Protein AF-A0AAU0L1L2-F1 (afdb_monomer)

Mean predicted aligned error: 10.07 Å

Solvent-accessible surface area (backbone atoms only — not comparable to full-atom values): 8992 Å² total; per-residue (Å²): 134,83,84,76,79,58,44,72,45,27,41,35,40,37,40,46,50,91,45,44,71,60,44,43,73,57,48,46,57,53,50,49,56,48,57,32,41,87,92,38,86,85,58,69,64,44,81,49,54,72,48,82,43,64,29,75,94,53,58,60,91,71,72,89,74,83,68,23,66,31,27,43,36,38,34,52,30,26,56,71,43,66,74,36,67,62,36,44,54,54,56,36,68,46,69,68,46,89,48,32,42,72,42,43,30,18,64,35,85,59,22,59,58,53,38,78,39,94,43,49,45,37,85,56,77,63,44,58,60,58,77,46,57,87,90,52,51,62,62,52,54,50,52,50,52,47,45,72,61,52,72,64,72,81,77,127

pLDDT: mean 75.81, std 15.51, range [32.09, 92.62]

Nearest PDB structures (foldseek):
  4on1-assembly1_A  TM=3.631E-01  e=1.355E+00  Bacteroides fragilis
  2h16-assembly1_D  TM=4.132E-01  e=1.878E+00  Homo sapiens

Foldseek 3Di:
DDPPPQAQEAEEEFDEPVCVVLCCLQCVVVVCVCQADPVCRPPDGNPHHYYYWYDHQAGRPDADDCRHQAYEYEYEFEVRCVVRPRSLVNQQPHDCDPNYHYAAEYSDPVRCVSCVDNGPNDPDDYRDLNVDDSVCSHVVVVVVVVCVVCVPVPPD

Structure (mmCIF, N/CA/C/O backbone):
data_AF-A0AAU0L1L2-F1
#
_entry.id   AF-A0AAU0L1L2-F1
#
loop_
_atom_site.group_PDB
_atom_site.id
_atom_site.type_symbol
_atom_site.label_atom_id
_atom_site.label_alt_id
_atom_site.label_comp_id
_atom_site.label_asym_id
_atom_site.label_entity_id
_atom_site.label_seq_id
_atom_site.pdbx_PDB_ins_code
_atom_site.Cartn_x
_atom_site.Cartn_y
_atom_site.Cartn_z
_atom_site.occupancy
_atom_site.B_iso_or_equiv
_atom_site.auth_seq_id
_atom_site.auth_comp_id
_atom_site.auth_asym_id
_atom_site.auth_atom_id
_atom_site.pdbx_PDB_model_num
ATOM 1 N N . MET A 1 1 ? 32.150 2.935 -17.827 1.00 32.94 1 MET A N 1
ATOM 2 C CA . MET A 1 1 ? 30.933 3.594 -17.310 1.00 32.94 1 MET A CA 1
ATOM 3 C C . MET A 1 1 ? 29.751 2.726 -17.702 1.00 32.94 1 MET A C 1
ATOM 5 O O . MET A 1 1 ? 29.456 2.627 -18.884 1.00 32.94 1 MET A O 1
ATOM 9 N N . SER A 1 2 ? 29.171 1.983 -16.761 1.00 36.84 2 SER A N 1
ATOM 10 C CA . SER A 1 2 ? 28.008 1.135 -17.036 1.00 36.84 2 SER A CA 1
ATOM 11 C C . SER A 1 2 ? 26.782 2.028 -17.218 1.00 36.84 2 SER A C 1
ATOM 13 O O . SER A 1 2 ? 26.375 2.699 -16.271 1.00 36.84 2 SER A O 1
ATOM 15 N N . ASN A 1 3 ? 26.213 2.053 -18.422 1.00 42.91 3 ASN A N 1
ATOM 16 C CA . ASN A 1 3 ? 24.913 2.668 -18.679 1.00 42.91 3 ASN A CA 1
ATOM 17 C C . ASN A 1 3 ? 23.848 1.883 -17.902 1.00 42.91 3 ASN A C 1
ATOM 19 O O . ASN A 1 3 ? 23.299 0.909 -18.414 1.00 42.91 3 ASN A O 1
ATOM 23 N N . TYR A 1 4 ? 23.589 2.266 -16.650 1.00 53.03 4 TYR A N 1
ATOM 24 C CA . TYR A 1 4 ? 22.438 1.766 -15.909 1.00 53.03 4 TYR A CA 1
ATOM 25 C C . TYR A 1 4 ? 21.186 2.308 -16.597 1.00 53.03 4 TYR A C 1
ATOM 27 O O . TYR A 1 4 ? 20.857 3.490 -16.503 1.00 53.03 4 TYR A O 1
ATOM 35 N N . ILE A 1 5 ? 20.521 1.446 -17.363 1.00 59.31 5 ILE A N 1
ATOM 36 C CA . ILE A 1 5 ? 19.210 1.744 -17.929 1.00 59.31 5 ILE A CA 1
ATOM 37 C C . ILE A 1 5 ? 18.238 1.715 -16.752 1.00 59.31 5 ILE A C 1
ATOM 39 O O . ILE A 1 5 ? 17.799 0.645 -16.334 1.00 59.31 5 ILE A O 1
ATOM 43 N N . ASN A 1 6 ? 17.935 2.886 -16.188 1.00 64.25 6 ASN A N 1
ATOM 44 C CA . ASN A 1 6 ? 16.894 2.981 -15.172 1.00 64.25 6 ASN A CA 1
ATOM 45 C C . ASN A 1 6 ? 15.567 2.538 -15.803 1.00 64.25 6 ASN A C 1
ATOM 47 O O . ASN A 1 6 ? 15.197 3.063 -16.865 1.00 64.25 6 ASN A O 1
ATOM 51 N N . PRO A 1 7 ? 14.850 1.587 -15.183 1.00 74.62 7 PRO A N 1
ATOM 52 C CA . PRO A 1 7 ? 13.576 1.124 -15.698 1.00 74.62 7 PRO A CA 1
ATOM 53 C C . PRO A 1 7 ? 12.599 2.306 -15.809 1.00 74.62 7 PRO A C 1
ATOM 55 O O . PRO A 1 7 ? 12.666 3.255 -15.019 1.00 74.62 7 PRO A O 1
ATOM 58 N N . PRO A 1 8 ? 11.694 2.296 -16.802 1.00 78.62 8 PRO A N 1
ATOM 59 C CA . PRO A 1 8 ? 10.758 3.399 -16.996 1.00 78.62 8 PRO A CA 1
ATOM 60 C C . PRO A 1 8 ? 9.780 3.536 -15.822 1.00 78.62 8 PRO A C 1
ATOM 62 O O . PRO A 1 8 ? 9.361 4.649 -15.512 1.00 78.62 8 PRO A O 1
ATOM 65 N N . LEU A 1 9 ? 9.458 2.426 -15.153 1.00 81.94 9 LEU A N 1
ATOM 66 C CA . LEU A 1 9 ? 8.489 2.363 -14.070 1.00 81.94 9 LEU A CA 1
ATOM 67 C C . LEU A 1 9 ? 8.935 1.362 -12.999 1.00 81.94 9 LEU A C 1
ATOM 69 O O . LEU A 1 9 ? 9.433 0.293 -13.344 1.00 81.94 9 LEU A O 1
ATOM 73 N N . ALA A 1 10 ? 8.706 1.687 -11.730 1.00 86.06 10 ALA A N 1
ATOM 74 C CA . ALA A 1 10 ? 8.749 0.753 -10.607 1.00 86.06 10 ALA A CA 1
ATOM 75 C C . ALA A 1 10 ? 7.494 0.915 -9.741 1.00 86.06 10 ALA A C 1
ATOM 77 O O . ALA A 1 10 ? 6.958 2.020 -9.613 1.00 86.06 10 ALA A O 1
ATOM 78 N N . ALA A 1 11 ? 7.036 -0.184 -9.147 1.00 86.88 11 ALA A N 1
ATOM 79 C CA . ALA A 1 11 ? 5.888 -0.210 -8.250 1.00 86.88 11 ALA A CA 1
ATOM 80 C C . ALA A 1 11 ? 6.335 -0.576 -6.830 1.00 86.88 11 ALA A C 1
ATOM 82 O O . ALA A 1 11 ? 7.048 -1.555 -6.622 1.00 86.88 11 ALA A O 1
ATOM 83 N N . HIS A 1 12 ? 5.894 0.191 -5.842 1.00 89.00 12 HIS A N 1
ATOM 84 C CA . HIS A 1 12 ? 6.186 -0.039 -4.430 1.00 89.00 12 HIS A CA 1
ATOM 85 C C . HIS A 1 12 ? 4.873 -0.219 -3.683 1.00 89.00 12 HIS A C 1
ATOM 87 O O . HIS A 1 12 ? 3.943 0.554 -3.888 1.00 89.00 12 HIS A O 1
ATOM 93 N N . PHE A 1 13 ? 4.789 -1.221 -2.817 1.00 89.94 13 PHE A N 1
ATOM 94 C CA . PHE A 1 13 ? 3.600 -1.514 -2.021 1.00 89.94 13 PHE A CA 1
ATOM 95 C C . PHE A 1 13 ? 3.931 -1.405 -0.539 1.00 89.94 13 PHE A C 1
ATOM 97 O O . PHE A 1 13 ? 4.844 -2.078 -0.065 1.00 89.94 13 PHE A O 1
ATOM 104 N N . ILE A 1 14 ? 3.173 -0.587 0.189 1.00 91.56 14 ILE A N 1
ATOM 105 C CA . ILE A 1 14 ? 3.326 -0.370 1.630 1.00 91.56 14 ILE A CA 1
ATOM 106 C C . ILE A 1 14 ? 2.022 -0.752 2.327 1.00 91.56 14 ILE A C 1
ATOM 108 O O . ILE A 1 14 ? 0.963 -0.235 1.968 1.00 91.56 14 ILE A O 1
ATOM 112 N N . TRP A 1 15 ? 2.082 -1.628 3.331 1.00 92.25 15 TRP A N 1
ATOM 113 C CA . TRP A 1 15 ? 0.917 -1.981 4.147 1.00 92.25 15 TRP A CA 1
ATOM 114 C C . TRP A 1 15 ? 1.312 -2.468 5.543 1.00 92.25 15 TRP A C 1
ATOM 116 O O . TRP A 1 15 ? 2.447 -2.875 5.794 1.00 92.25 15 TRP A O 1
ATOM 126 N N . HIS A 1 16 ? 0.354 -2.447 6.464 1.00 91.25 16 HIS A N 1
ATOM 127 C CA . HIS A 1 16 ? 0.527 -2.992 7.805 1.00 91.25 16 HIS A CA 1
ATOM 128 C C . HIS A 1 16 ? 0.245 -4.505 7.805 1.00 91.25 16 HIS A C 1
ATOM 130 O O . HIS A 1 16 ? -0.770 -4.942 7.271 1.00 91.25 16 HIS A O 1
ATOM 136 N N . GLN A 1 17 ? 1.077 -5.327 8.456 1.00 88.56 17 GLN A N 1
ATOM 137 C CA . GLN A 1 17 ? 0.956 -6.799 8.393 1.00 88.56 17 GLN A CA 1
ATOM 138 C C . GLN A 1 17 ? -0.357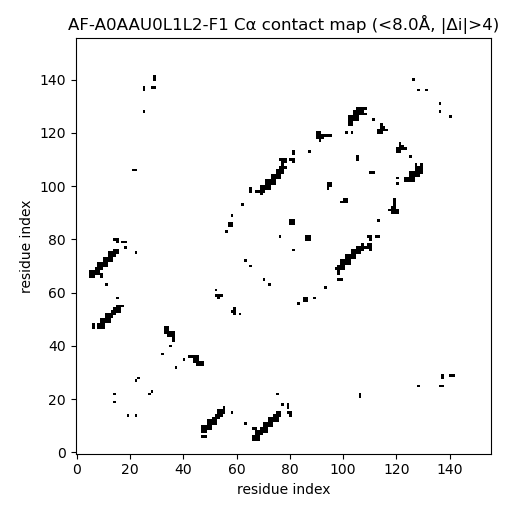 -7.358 8.960 1.00 88.56 17 GLN A C 1
ATOM 140 O O . GLN A 1 17 ? -0.820 -8.402 8.522 1.00 88.56 17 GLN A O 1
ATOM 145 N N . LYS A 1 18 ? -1.008 -6.665 9.898 1.00 89.00 18 LYS A N 1
ATOM 146 C CA . LYS A 1 18 ? -2.372 -7.036 10.340 1.00 89.00 18 LYS A CA 1
ATOM 147 C C . LYS A 1 18 ? -3.440 -6.918 9.244 1.00 89.00 18 LYS A C 1
ATOM 149 O O . LYS A 1 18 ? -4.506 -7.498 9.395 1.00 89.00 18 LYS A O 1
ATOM 154 N N . ASP A 1 19 ? -3.148 -6.199 8.164 1.00 88.75 19 ASP A N 1
ATOM 155 C CA . ASP A 1 19 ? -4.050 -6.007 7.029 1.00 88.75 19 ASP A CA 1
ATOM 156 C C . ASP A 1 19 ? -3.691 -6.916 5.844 1.00 88.75 19 ASP A C 1
ATOM 158 O O . ASP A 1 19 ? -4.160 -6.679 4.733 1.00 88.75 19 ASP A O 1
ATOM 162 N N . ASN A 1 20 ? -2.855 -7.944 6.051 1.00 88.00 20 ASN A N 1
ATOM 163 C CA . ASN A 1 20 ? -2.329 -8.779 4.968 1.00 88.00 20 ASN A CA 1
ATOM 164 C C . ASN A 1 20 ? -3.436 -9.415 4.116 1.00 88.00 20 ASN A C 1
ATOM 166 O O . ASN A 1 20 ? -3.362 -9.371 2.895 1.00 88.00 20 ASN A O 1
ATOM 170 N N . ASP A 1 21 ? -4.496 -9.920 4.750 1.00 86.75 21 ASP A N 1
ATOM 171 C CA . ASP A 1 21 ? -5.617 -10.547 4.040 1.00 86.75 21 ASP A CA 1
ATOM 172 C C . ASP A 1 21 ? -6.348 -9.544 3.131 1.00 86.75 21 ASP A C 1
ATOM 174 O O . ASP A 1 21 ? -6.708 -9.851 1.997 1.00 86.75 21 ASP A O 1
ATOM 178 N N . GLN A 1 22 ? -6.538 -8.309 3.607 1.00 85.56 22 GLN A N 1
ATOM 179 C CA . GLN A 1 22 ? -7.183 -7.243 2.833 1.00 85.56 22 GLN A CA 1
ATOM 180 C C . GLN A 1 22 ? -6.271 -6.735 1.713 1.00 85.56 22 GLN A C 1
ATOM 182 O O . GLN A 1 22 ? -6.739 -6.445 0.610 1.00 85.56 22 GLN A O 1
ATOM 187 N N . PHE A 1 23 ? -4.971 -6.639 1.996 1.00 86.69 23 PHE A N 1
ATOM 188 C CA . PHE A 1 23 ? -3.951 -6.316 1.010 1.00 86.69 23 PHE A CA 1
ATOM 189 C C . PHE A 1 23 ? -3.927 -7.357 -0.112 1.00 86.69 23 PHE A C 1
ATOM 191 O O . PHE A 1 23 ? -3.997 -6.979 -1.279 1.00 86.69 23 PHE A O 1
ATOM 198 N N . ASP A 1 24 ? -3.889 -8.648 0.208 1.00 84.75 24 ASP A N 1
ATOM 199 C CA . ASP A 1 24 ? -3.860 -9.716 -0.791 1.00 84.75 24 ASP A CA 1
ATOM 200 C C . ASP A 1 24 ? -5.150 -9.750 -1.628 1.00 84.75 24 ASP A C 1
ATOM 202 O O . ASP A 1 24 ? -5.083 -9.906 -2.851 1.00 84.75 24 ASP A O 1
ATOM 206 N N . ASP A 1 25 ? -6.310 -9.501 -1.013 1.00 82.75 25 ASP A N 1
ATOM 207 C CA . ASP A 1 25 ? -7.600 -9.407 -1.711 1.00 82.75 25 ASP A CA 1
ATOM 208 C C . ASP A 1 25 ? -7.634 -8.277 -2.763 1.00 82.75 25 ASP A C 1
ATOM 210 O O . ASP A 1 25 ? -8.295 -8.408 -3.797 1.00 82.75 25 ASP A O 1
ATOM 214 N N . ILE A 1 26 ? -6.947 -7.154 -2.517 1.00 78.19 26 ILE A N 1
ATOM 215 C CA . ILE A 1 26 ? -6.969 -5.966 -3.392 1.00 78.19 26 ILE A CA 1
ATOM 216 C C . ILE A 1 26 ? -5.753 -5.937 -4.321 1.00 78.19 26 ILE A C 1
ATOM 218 O O . ILE A 1 26 ? -5.878 -5.902 -5.547 1.00 78.19 26 ILE A O 1
ATOM 222 N N . CYS A 1 27 ? -4.564 -5.954 -3.733 1.00 77.62 27 CYS A N 1
ATOM 223 C CA . CYS A 1 27 ? -3.287 -5.792 -4.413 1.00 77.62 27 CYS A CA 1
ATOM 224 C C . CYS A 1 27 ? -2.723 -7.122 -4.915 1.00 77.62 27 CYS A C 1
ATOM 226 O O . CYS A 1 27 ? -1.956 -7.119 -5.875 1.00 77.62 27 CYS A O 1
ATOM 228 N N . GLY A 1 28 ? -3.107 -8.267 -4.340 1.00 74.06 28 GLY A N 1
ATOM 229 C CA . GLY A 1 28 ? -2.589 -9.575 -4.757 1.00 74.06 28 GLY A CA 1
ATOM 230 C C . GLY A 1 28 ? -2.966 -9.937 -6.195 1.00 74.06 28 GLY A C 1
ATOM 231 O O . GLY A 1 28 ? -2.175 -10.551 -6.915 1.00 74.06 28 GLY A O 1
ATOM 232 N N . ILE A 1 29 ? -4.139 -9.503 -6.661 1.00 69.31 29 ILE A N 1
ATOM 233 C CA . ILE A 1 29 ? -4.544 -9.682 -8.059 1.00 69.31 29 ILE A CA 1
ATOM 234 C C . ILE A 1 29 ? -3.773 -8.724 -8.968 1.00 69.31 29 ILE A C 1
ATOM 236 O O . ILE A 1 29 ? -3.214 -9.153 -9.973 1.00 69.31 29 ILE A O 1
ATOM 240 N N . PHE A 1 30 ? -3.670 -7.453 -8.589 1.00 71.56 30 PHE A N 1
ATOM 241 C CA . PHE A 1 30 ? -2.910 -6.462 -9.348 1.00 71.56 30 PHE A CA 1
ATOM 242 C C . PHE A 1 30 ? -1.428 -6.818 -9.476 1.00 71.56 30 PHE A C 1
ATOM 244 O O . PHE A 1 30 ? -0.858 -6.703 -10.556 1.00 71.56 30 PHE A O 1
ATOM 251 N N . ARG A 1 31 ? -0.832 -7.364 -8.412 1.00 71.88 31 ARG A N 1
ATOM 252 C CA . ARG A 1 31 ? 0.516 -7.932 -8.426 1.00 71.88 31 ARG A CA 1
ATOM 253 C C . ARG A 1 31 ? 0.670 -8.956 -9.545 1.00 71.88 31 ARG A C 1
ATOM 255 O O . ARG A 1 31 ? 1.639 -8.875 -10.288 1.00 71.88 31 ARG A O 1
ATOM 262 N N . LYS A 1 32 ? -0.277 -9.892 -9.690 1.00 69.75 32 LYS A N 1
ATOM 263 C CA . LYS A 1 32 ? -0.214 -10.922 -10.742 1.00 69.75 32 LYS A CA 1
ATOM 264 C C . LYS A 1 32 ? -0.165 -10.294 -12.131 1.00 69.75 32 LYS A C 1
ATOM 266 O O . LYS A 1 32 ? 0.645 -10.736 -12.935 1.00 69.75 32 LYS A O 1
ATOM 271 N N . TYR A 1 33 ? -0.960 -9.254 -12.371 1.00 67.75 33 TYR A N 1
ATOM 272 C CA . TYR A 1 33 ? -0.971 -8.537 -13.644 1.00 67.75 33 TYR A CA 1
ATOM 273 C C . TYR A 1 33 ? 0.282 -7.692 -13.891 1.00 67.75 33 TYR A C 1
ATOM 275 O O . TYR A 1 33 ? 0.757 -7.627 -15.020 1.00 67.75 33 TYR A O 1
ATOM 283 N N . LEU A 1 34 ? 0.840 -7.060 -12.854 1.00 66.31 34 LEU A N 1
ATOM 284 C CA . LEU A 1 34 ? 2.094 -6.315 -12.978 1.00 66.31 34 LEU A CA 1
ATOM 285 C C . LEU A 1 34 ? 3.271 -7.230 -13.314 1.00 66.31 34 LEU A C 1
ATOM 287 O O . LEU A 1 34 ? 4.175 -6.802 -14.015 1.00 66.31 34 LEU A O 1
ATOM 291 N N . THR A 1 35 ? 3.258 -8.471 -12.820 1.00 62.84 35 THR A N 1
ATOM 292 C CA . THR A 1 35 ? 4.352 -9.432 -13.023 1.00 62.84 35 THR A CA 1
ATOM 293 C C . THR A 1 35 ? 4.151 -10.374 -14.212 1.00 62.84 35 THR A C 1
ATOM 295 O O . THR A 1 35 ? 5.099 -11.041 -14.617 1.00 62.84 35 THR A O 1
ATOM 298 N N . ARG A 1 36 ? 2.930 -10.502 -14.751 1.00 56.66 36 ARG A N 1
ATOM 299 C CA . ARG A 1 36 ? 2.598 -11.528 -15.750 1.00 56.66 36 ARG A CA 1
ATOM 300 C C . ARG A 1 36 ? 1.465 -11.086 -16.674 1.00 56.66 36 ARG A C 1
ATOM 302 O O . ARG A 1 36 ? 0.402 -10.686 -16.209 1.00 56.66 36 ARG A O 1
ATOM 309 N N . ASP A 1 37 ? 1.665 -11.267 -17.977 1.00 55.44 37 ASP A N 1
ATOM 310 C CA . ASP A 1 37 ? 0.585 -11.196 -18.963 1.00 55.44 37 ASP A CA 1
ATOM 311 C C . ASP A 1 37 ? -0.284 -12.468 -18.848 1.00 55.44 37 ASP A C 1
ATOM 313 O O . ASP A 1 37 ? 0.199 -13.590 -19.045 1.00 55.44 37 ASP A O 1
ATOM 317 N N . ILE A 1 38 ? -1.549 -12.299 -18.440 1.00 52.47 38 ILE A N 1
ATOM 318 C CA . ILE A 1 38 ? -2.493 -13.403 -18.188 1.00 52.47 38 ILE A CA 1
ATOM 319 C C . ILE A 1 38 ? -2.939 -14.063 -19.500 1.00 52.47 38 ILE A C 1
ATOM 321 O O . ILE A 1 38 ? -3.147 -15.277 -19.521 1.00 52.47 38 ILE A O 1
ATOM 325 N N . ASP A 1 39 ? -3.007 -13.302 -20.595 1.00 54.34 39 ASP A N 1
ATOM 326 C CA . ASP A 1 39 ? -3.463 -13.794 -21.900 1.00 54.34 39 ASP A CA 1
ATOM 327 C C . ASP A 1 39 ? -2.317 -14.382 -22.734 1.00 54.34 39 ASP A C 1
ATOM 329 O O . ASP A 1 39 ? -2.537 -15.164 -23.665 1.00 54.34 39 ASP A O 1
ATOM 333 N N . ARG A 1 40 ? -1.066 -14.048 -22.393 1.00 53.72 40 ARG A N 1
ATOM 334 C CA . ARG A 1 40 ? 0.128 -14.564 -23.069 1.00 53.72 40 ARG A CA 1
ATOM 335 C C . ARG A 1 40 ? 1.221 -14.972 -22.078 1.00 53.72 40 ARG A C 1
ATOM 337 O O . ARG A 1 40 ? 2.235 -14.288 -21.963 1.00 53.72 40 ARG A O 1
ATOM 344 N N . PRO A 1 41 ? 1.121 -16.161 -21.458 1.00 52.50 41 PRO A N 1
ATOM 345 C CA . PRO A 1 41 ? 2.073 -16.612 -20.440 1.00 52.50 41 PRO A CA 1
ATOM 346 C C . PRO A 1 41 ? 3.526 -16.768 -20.932 1.00 52.50 41 PRO A C 1
ATOM 348 O O . PRO A 1 41 ? 4.417 -16.895 -20.101 1.00 52.50 41 PRO A O 1
ATOM 351 N N . PHE A 1 42 ? 3.767 -16.756 -22.250 1.00 49.56 42 PHE A N 1
ATOM 352 C CA . PHE A 1 42 ? 5.095 -16.839 -22.877 1.00 49.56 42 PHE A CA 1
ATOM 353 C C . PHE A 1 42 ? 5.516 -15.572 -23.639 1.00 49.56 42 PHE A C 1
ATOM 355 O O . PHE A 1 42 ? 6.622 -15.525 -24.175 1.00 49.56 42 PHE A O 1
ATOM 362 N N . SER A 1 43 ? 4.660 -14.550 -23.736 1.00 46.69 43 SER A N 1
ATOM 363 C CA . SER A 1 43 ? 4.983 -13.323 -24.469 1.00 46.69 43 SER A CA 1
ATOM 364 C C . SER A 1 43 ? 5.137 -12.169 -23.488 1.00 46.69 43 SER A C 1
ATOM 366 O O . SER A 1 43 ? 4.152 -11.632 -23.008 1.00 46.69 43 SER A O 1
ATOM 368 N N . ARG A 1 44 ? 6.403 -11.798 -23.263 1.00 50.41 44 ARG A N 1
ATOM 369 C CA . ARG A 1 44 ? 6.877 -10.569 -22.608 1.00 50.41 44 ARG A CA 1
ATOM 370 C C . ARG A 1 44 ? 6.288 -10.326 -21.214 1.00 50.41 44 ARG A C 1
ATOM 372 O O . ARG A 1 44 ? 5.277 -9.656 -21.058 1.00 50.41 44 ARG A O 1
ATOM 379 N N . GLU A 1 45 ? 7.005 -10.793 -20.193 1.00 52.28 45 GLU A N 1
ATOM 380 C CA . GLU A 1 45 ? 6.859 -10.275 -18.829 1.00 52.28 45 GLU A CA 1
ATOM 381 C C . GLU A 1 45 ? 6.925 -8.738 -18.858 1.00 52.28 45 GLU A C 1
ATOM 383 O O . GLU A 1 45 ? 7.913 -8.165 -19.332 1.00 52.28 45 GLU A O 1
ATOM 388 N N . LEU A 1 46 ? 5.902 -8.056 -18.329 1.00 56.66 46 LEU A N 1
ATOM 389 C CA . LEU A 1 46 ? 6.094 -6.712 -17.792 1.00 56.66 46 LEU A CA 1
ATOM 390 C C . LEU A 1 46 ? 7.038 -6.882 -16.595 1.00 56.66 46 LEU A C 1
ATOM 392 O O . LEU A 1 46 ? 6.609 -7.079 -15.468 1.00 56.66 46 LEU A O 1
ATOM 396 N N . ASN A 1 47 ? 8.349 -6.882 -16.835 1.00 63.38 47 ASN A N 1
ATOM 397 C CA . ASN A 1 47 ? 9.361 -6.924 -15.779 1.00 63.38 47 ASN A CA 1
ATOM 398 C C . ASN A 1 47 ? 9.426 -5.556 -15.075 1.00 63.38 47 ASN A C 1
ATOM 400 O O . ASN A 1 47 ? 10.461 -4.891 -15.070 1.00 63.38 47 ASN A O 1
ATOM 404 N N . ILE A 1 48 ? 8.293 -5.087 -14.537 1.00 72.44 48 ILE A N 1
ATOM 405 C CA . ILE A 1 48 ? 8.236 -3.895 -13.695 1.00 72.44 48 ILE A CA 1
ATOM 406 C C . ILE A 1 48 ? 8.823 -4.291 -12.335 1.00 72.44 48 ILE A C 1
ATOM 408 O O . ILE A 1 48 ? 8.248 -5.144 -11.647 1.00 72.44 48 ILE A O 1
ATOM 412 N N . PRO A 1 49 ? 9.939 -3.673 -11.905 1.00 78.31 49 PRO A N 1
ATOM 413 C CA . PRO A 1 49 ? 10.471 -3.887 -10.570 1.00 78.31 49 PRO A CA 1
ATOM 414 C C . PRO A 1 49 ? 9.401 -3.567 -9.531 1.00 78.31 49 PRO A C 1
ATOM 416 O O . PRO A 1 49 ? 8.852 -2.462 -9.508 1.00 78.31 49 PRO A O 1
ATOM 419 N N . THR A 1 50 ? 9.094 -4.562 -8.702 1.00 80.81 50 THR A N 1
ATOM 420 C CA . THR A 1 50 ? 8.048 -4.470 -7.690 1.00 80.81 50 THR A CA 1
ATOM 421 C C . THR A 1 50 ? 8.644 -4.698 -6.309 1.00 80.81 50 THR A C 1
ATOM 423 O O . THR A 1 50 ? 9.294 -5.717 -6.078 1.00 80.81 50 THR A O 1
ATOM 426 N N . PHE A 1 51 ? 8.402 -3.766 -5.391 1.00 85.44 51 PHE A N 1
ATOM 427 C CA . PHE A 1 51 ? 8.940 -3.782 -4.032 1.00 85.44 51 PHE A CA 1
ATOM 428 C C . PHE A 1 51 ? 7.813 -3.825 -3.003 1.00 85.44 51 PHE A C 1
ATOM 430 O O . PHE A 1 51 ? 6.752 -3.231 -3.200 1.00 85.44 51 PHE A O 1
ATOM 437 N N . PHE A 1 52 ? 8.051 -4.528 -1.899 1.00 86.12 52 PHE A N 1
ATOM 438 C CA . PHE A 1 52 ? 7.053 -4.784 -0.867 1.00 86.12 52 PHE A CA 1
ATOM 439 C C . PHE A 1 52 ? 7.603 -4.397 0.500 1.00 86.12 52 PHE A C 1
ATOM 441 O O . PHE A 1 52 ? 8.648 -4.892 0.917 1.00 86.12 52 PHE A O 1
ATOM 448 N N . TYR A 1 53 ? 6.864 -3.548 1.204 1.00 86.69 53 TYR A N 1
ATOM 449 C CA . TYR A 1 53 ? 7.230 -3.009 2.501 1.00 86.69 53 TYR A CA 1
ATOM 450 C C . TYR A 1 53 ? 6.085 -3.276 3.476 1.00 86.69 53 TYR A C 1
ATOM 452 O O . TYR A 1 53 ? 5.022 -2.658 3.401 1.00 86.69 53 TYR A O 1
ATOM 460 N N . SER A 1 54 ? 6.291 -4.220 4.392 1.00 85.25 54 SER A N 1
ATOM 461 C CA . SER A 1 54 ? 5.302 -4.539 5.417 1.00 85.25 54 SER A CA 1
ATOM 462 C C . SER A 1 54 ? 5.954 -4.846 6.749 1.00 85.25 54 SER A C 1
ATOM 464 O O . SER A 1 54 ? 7.046 -5.411 6.820 1.00 85.25 54 SER A O 1
ATOM 466 N N . SER A 1 55 ? 5.264 -4.476 7.816 1.00 85.25 55 SER A N 1
ATOM 467 C CA . SER A 1 55 ? 5.703 -4.737 9.180 1.00 85.25 55 SER A CA 1
ATOM 468 C C . SER A 1 55 ? 4.530 -4.657 10.163 1.00 85.25 55 SER A C 1
ATOM 470 O O . SER A 1 55 ? 3.428 -4.228 9.806 1.00 85.25 55 SER A O 1
ATOM 472 N N . LEU A 1 56 ? 4.744 -5.132 11.393 1.00 81.38 56 LEU A N 1
ATOM 473 C CA . LEU A 1 56 ? 3.768 -5.062 12.487 1.00 81.38 56 LEU A CA 1
ATOM 474 C C . LEU A 1 56 ? 3.913 -3.738 13.253 1.00 81.38 56 LEU A C 1
ATOM 476 O O . LEU A 1 56 ? 3.313 -2.730 12.895 1.00 81.38 56 LEU A O 1
ATOM 480 N N . ASP A 1 57 ? 4.732 -3.725 14.304 1.00 70.44 57 ASP A N 1
ATOM 481 C CA . ASP A 1 57 ? 4.708 -2.654 15.312 1.00 70.44 57 ASP A CA 1
ATOM 482 C C . ASP A 1 57 ? 5.583 -1.438 14.974 1.00 70.44 57 ASP A C 1
ATOM 484 O O . ASP A 1 57 ? 5.408 -0.347 15.529 1.00 70.44 57 ASP A O 1
ATOM 488 N N . PHE A 1 58 ? 6.532 -1.612 14.060 1.00 75.44 58 PHE A N 1
ATOM 489 C CA . PHE A 1 58 ? 7.428 -0.565 13.580 1.00 75.44 58 PHE A CA 1
ATOM 490 C C . PHE A 1 58 ? 7.268 -0.468 12.076 1.00 75.44 58 PHE A C 1
ATOM 492 O O . PHE A 1 58 ? 7.317 -1.522 11.452 1.00 75.44 58 PHE A O 1
ATOM 499 N N . PRO A 1 59 ? 7.086 0.722 11.483 1.00 78.31 59 PRO A N 1
ATOM 500 C CA . PRO A 1 59 ? 7.089 0.848 10.032 1.00 78.31 59 PRO A CA 1
ATOM 501 C C . PRO A 1 59 ? 8.419 0.332 9.452 1.00 78.31 59 PRO A C 1
ATOM 503 O O . PRO A 1 59 ? 9.416 0.269 10.179 1.00 78.31 59 PRO A O 1
ATOM 506 N N . PRO A 1 60 ? 8.450 -0.042 8.166 1.00 76.75 60 PRO A N 1
ATOM 507 C CA . PRO A 1 60 ? 9.683 -0.415 7.485 1.00 76.75 60 PRO A CA 1
ATOM 508 C C . PRO A 1 60 ? 10.736 0.683 7.682 1.00 76.75 60 PRO A C 1
ATOM 510 O O . PRO A 1 60 ? 10.438 1.862 7.506 1.00 76.75 60 PRO A O 1
ATOM 513 N N . ASN A 1 61 ? 11.959 0.310 8.071 1.00 68.69 61 ASN A N 1
ATOM 514 C CA . ASN A 1 61 ? 13.049 1.287 8.214 1.00 68.69 61 ASN A CA 1
ATOM 515 C C . ASN A 1 61 ? 13.440 1.897 6.860 1.00 68.69 61 ASN A C 1
ATOM 517 O O . ASN A 1 61 ? 13.987 2.997 6.809 1.00 68.69 61 ASN A O 1
ATOM 521 N N . ASP A 1 62 ? 13.137 1.184 5.778 1.00 74.50 62 ASP A N 1
ATOM 522 C CA . ASP A 1 62 ? 13.461 1.584 4.423 1.00 74.50 62 ASP A CA 1
ATOM 523 C C . ASP A 1 62 ? 12.356 2.472 3.834 1.00 74.50 62 ASP A C 1
ATOM 525 O O . ASP A 1 62 ? 11.158 2.170 3.897 1.00 74.50 62 ASP A O 1
ATOM 529 N N . ILE A 1 63 ? 12.777 3.578 3.228 1.00 75.56 63 ILE A N 1
ATOM 530 C CA . ILE A 1 63 ? 11.931 4.432 2.393 1.00 75.56 63 ILE A CA 1
ATOM 531 C C . ILE A 1 63 ? 12.046 3.907 0.952 1.00 75.56 63 ILE A C 1
ATOM 533 O O . ILE A 1 63 ? 13.159 3.573 0.532 1.00 75.56 63 ILE A O 1
ATOM 537 N N . PRO A 1 64 ? 10.942 3.825 0.183 1.00 77.81 64 PRO A N 1
ATOM 538 C CA . PRO A 1 64 ? 10.986 3.423 -1.220 1.00 77.81 64 PRO A CA 1
ATOM 539 C C . PRO A 1 64 ? 12.056 4.187 -2.006 1.00 77.81 64 PRO A C 1
ATOM 541 O O . PRO A 1 64 ? 12.017 5.414 -2.112 1.00 77.81 64 PRO A O 1
ATOM 544 N N . ILE A 1 65 ? 13.031 3.456 -2.548 1.00 70.88 65 ILE A N 1
ATOM 545 C CA . ILE A 1 65 ? 14.146 4.042 -3.295 1.00 70.88 65 ILE A CA 1
ATOM 546 C C . ILE A 1 65 ? 13.662 4.374 -4.711 1.00 70.88 65 ILE A C 1
ATOM 548 O O . ILE A 1 65 ? 13.046 3.542 -5.382 1.00 70.88 65 ILE A O 1
ATOM 552 N N . SER A 1 66 ? 13.979 5.576 -5.192 1.00 75.31 66 SER A N 1
ATOM 553 C CA . SER A 1 66 ? 13.675 6.010 -6.558 1.00 75.31 66 SER A CA 1
ATOM 554 C C . SER A 1 66 ? 14.613 5.346 -7.575 1.00 75.31 66 SER A C 1
ATOM 556 O O . SER A 1 66 ? 15.616 5.921 -7.992 1.00 75.31 66 SER A O 1
ATOM 558 N N . ILE A 1 67 ? 14.299 4.105 -7.950 1.00 74.44 67 ILE A N 1
ATOM 559 C CA . ILE A 1 67 ? 15.121 3.269 -8.849 1.00 74.44 67 ILE A CA 1
ATOM 560 C C . ILE A 1 67 ? 14.723 3.478 -10.321 1.00 74.44 67 ILE A C 1
ATOM 562 O O . ILE A 1 67 ? 15.543 3.327 -11.226 1.00 74.44 67 ILE A O 1
ATOM 566 N N . ALA A 1 68 ? 13.463 3.838 -10.571 1.00 79.56 68 ALA A N 1
ATOM 567 C CA . ALA A 1 68 ? 12.918 4.058 -11.906 1.00 79.56 68 ALA A CA 1
ATOM 568 C C . ALA A 1 68 ? 12.746 5.547 -12.236 1.00 79.56 68 ALA A C 1
ATOM 570 O O . ALA A 1 68 ? 12.720 6.397 -11.343 1.00 79.56 68 ALA A O 1
ATOM 571 N N . LYS A 1 69 ? 12.544 5.851 -13.527 1.00 81.00 69 LYS A N 1
ATOM 572 C CA . LYS A 1 69 ? 12.139 7.196 -13.984 1.00 81.00 69 LYS A CA 1
ATOM 573 C C . LYS A 1 69 ? 10.814 7.645 -13.361 1.00 81.00 69 LYS A C 1
ATOM 575 O O . LYS A 1 69 ? 10.631 8.832 -13.126 1.00 81.00 69 LYS A O 1
ATOM 580 N N . ARG A 1 70 ? 9.908 6.698 -13.103 1.00 82.12 70 ARG A N 1
ATOM 581 C CA . ARG A 1 70 ? 8.663 6.904 -12.358 1.00 82.12 70 ARG A CA 1
ATOM 582 C C . ARG A 1 70 ? 8.493 5.785 -11.336 1.00 82.12 70 ARG A C 1
ATOM 584 O O . ARG A 1 70 ? 8.635 4.612 -11.672 1.00 82.12 70 ARG A O 1
ATOM 591 N N . ASN A 1 71 ? 8.182 6.138 -10.099 1.00 87.12 71 ASN A N 1
ATOM 592 C CA . ASN A 1 71 ? 7.974 5.206 -8.998 1.00 87.12 71 ASN A CA 1
ATOM 593 C C . ASN A 1 71 ? 6.562 5.430 -8.468 1.00 87.12 71 ASN A C 1
ATOM 595 O O . ASN A 1 71 ? 6.262 6.493 -7.930 1.00 87.12 71 ASN A O 1
ATOM 599 N N . ILE A 1 72 ? 5.693 4.441 -8.638 1.00 88.62 72 ILE A N 1
ATOM 600 C CA . ILE A 1 72 ? 4.333 4.493 -8.108 1.00 88.62 72 ILE A CA 1
ATOM 601 C C . ILE A 1 72 ? 4.339 3.769 -6.769 1.00 88.62 72 ILE A C 1
ATOM 603 O O . ILE A 1 72 ? 4.696 2.594 -6.697 1.00 88.62 72 ILE A O 1
ATOM 607 N N . ILE A 1 73 ? 3.967 4.479 -5.711 1.00 91.00 73 ILE A N 1
ATOM 608 C CA . ILE A 1 73 ? 3.975 3.978 -4.342 1.00 91.00 73 ILE A CA 1
ATOM 609 C C . ILE A 1 73 ? 2.523 3.798 -3.903 1.00 91.00 73 ILE A C 1
ATOM 611 O O . ILE A 1 73 ? 1.831 4.755 -3.561 1.00 91.00 73 ILE A O 1
ATOM 615 N N . PHE A 1 74 ? 2.061 2.554 -3.920 1.00 90.56 74 PHE A N 1
ATOM 616 C CA . PHE A 1 74 ? 0.756 2.153 -3.421 1.00 90.56 74 PHE A CA 1
ATOM 617 C C . PHE A 1 74 ? 0.803 2.003 -1.907 1.00 90.56 74 PHE A C 1
ATOM 619 O O . PHE A 1 74 ? 1.527 1.161 -1.371 1.00 90.56 74 PHE A O 1
ATOM 626 N N . ILE A 1 75 ? 0.002 2.803 -1.213 1.00 91.75 75 ILE A N 1
ATOM 627 C CA . ILE A 1 75 ? -0.028 2.828 0.247 1.00 91.75 75 ILE A CA 1
ATOM 628 C C . ILE A 1 75 ? -1.381 2.311 0.704 1.00 91.75 75 ILE A C 1
ATOM 630 O O . ILE A 1 75 ? -2.386 3.003 0.577 1.00 91.75 75 ILE A O 1
ATOM 634 N N . CYS A 1 76 ? -1.415 1.106 1.257 1.00 91.62 76 CYS A N 1
ATOM 635 C CA . CYS A 1 76 ? -2.628 0.536 1.821 1.00 91.62 76 CYS A CA 1
ATOM 636 C C . CYS A 1 76 ? -2.799 1.017 3.264 1.00 91.62 76 CYS A C 1
ATOM 638 O O . CYS A 1 76 ? -1.973 0.753 4.139 1.00 91.62 76 CYS A O 1
ATOM 640 N N . LEU A 1 77 ? -3.876 1.757 3.493 1.00 92.62 77 LEU A N 1
ATOM 641 C CA . LEU A 1 77 ? -4.169 2.472 4.724 1.00 92.62 77 LEU A CA 1
ATOM 642 C C . LEU A 1 77 ? -5.405 1.875 5.388 1.00 92.62 77 LEU A C 1
ATOM 644 O O . LEU A 1 77 ? -6.374 1.523 4.718 1.00 92.62 77 LEU A O 1
ATOM 648 N N . SER A 1 78 ? -5.380 1.802 6.712 1.00 92.12 78 SER A N 1
ATOM 649 C CA . SER A 1 78 ? -6.458 1.256 7.530 1.00 92.12 78 SER A CA 1
ATOM 650 C C . SER A 1 78 ? -6.453 1.916 8.910 1.00 92.12 78 SER A C 1
ATOM 652 O O . SER A 1 78 ? -5.606 2.760 9.235 1.00 92.12 78 SER A O 1
ATOM 654 N N . ARG A 1 79 ? -7.352 1.475 9.788 1.00 91.62 79 ARG A N 1
ATOM 655 C CA . ARG A 1 79 ? -7.312 1.790 11.214 1.00 91.62 79 ARG A CA 1
ATOM 656 C C . ARG A 1 79 ? -5.972 1.401 11.862 1.00 91.62 79 ARG A C 1
ATOM 658 O O . ARG A 1 79 ? -5.520 2.117 12.755 1.00 91.62 79 ARG A O 1
ATOM 665 N N . ASN A 1 80 ? -5.324 0.317 11.430 1.00 88.88 80 ASN A N 1
ATOM 666 C CA . ASN A 1 80 ? -4.062 -0.145 12.020 1.00 88.88 80 ASN A CA 1
ATOM 667 C C . ASN A 1 80 ? -2.912 0.836 11.750 1.00 88.88 80 ASN A C 1
ATOM 669 O O . ASN A 1 80 ? -2.151 1.157 12.666 1.00 88.88 80 ASN A O 1
ATOM 673 N N . THR A 1 81 ? -2.835 1.389 10.535 1.00 88.88 81 THR A N 1
ATOM 674 C CA . THR A 1 81 ? -1.839 2.423 10.206 1.00 88.88 81 THR A CA 1
ATOM 675 C C . THR A 1 81 ? -2.147 3.767 10.868 1.00 88.88 81 THR A C 1
ATOM 677 O O . THR A 1 81 ? -1.228 4.541 11.122 1.00 88.88 81 THR A O 1
ATOM 680 N N . LEU A 1 82 ? -3.418 4.043 11.187 1.00 88.62 82 LEU A N 1
ATOM 681 C CA . LEU A 1 82 ? -3.849 5.283 11.841 1.00 88.62 82 LEU A CA 1
ATOM 682 C C . LEU A 1 82 ? -3.574 5.302 13.353 1.00 88.62 82 LEU A C 1
ATOM 684 O O . LEU A 1 82 ? -3.175 6.325 13.900 1.00 88.62 82 LEU A O 1
ATOM 688 N N . ILE A 1 83 ? -3.790 4.192 14.064 1.00 87.69 83 ILE A N 1
ATOM 689 C CA . ILE A 1 83 ? -3.636 4.170 15.531 1.00 87.69 83 ILE A CA 1
ATOM 690 C C . ILE A 1 83 ? -2.156 4.249 15.940 1.00 87.69 83 ILE A C 1
ATOM 692 O O . ILE A 1 83 ? -1.825 4.807 16.988 1.00 87.69 83 ILE A O 1
ATOM 696 N N . CYS A 1 84 ? -1.244 3.721 15.119 1.00 87.12 84 CYS A N 1
ATOM 697 C CA . CYS A 1 84 ? 0.178 3.726 15.436 1.00 87.12 84 CYS A CA 1
ATOM 698 C C . CYS A 1 84 ? 0.854 5.039 15.006 1.00 87.12 84 CYS A C 1
ATOM 700 O O . CYS A 1 84 ? 1.055 5.313 13.824 1.00 87.12 84 CYS A O 1
ATOM 702 N N . SER A 1 85 ? 1.296 5.834 15.984 1.00 87.56 85 SER A N 1
ATOM 703 C CA . SER A 1 85 ? 1.981 7.111 15.736 1.00 87.56 85 SER A CA 1
ATOM 704 C C . SER A 1 85 ? 3.287 6.967 14.947 1.00 87.56 85 SER A C 1
ATOM 706 O O . SER A 1 85 ? 3.645 7.869 14.192 1.00 87.56 85 SER A O 1
ATOM 708 N N . LYS A 1 86 ? 3.996 5.836 15.081 1.00 89.81 86 LYS A N 1
ATOM 709 C CA . LYS A 1 86 ? 5.209 5.548 14.298 1.00 89.81 86 LYS A CA 1
ATOM 710 C C . LYS A 1 86 ? 4.880 5.368 12.817 1.00 89.81 86 LYS A C 1
ATOM 712 O O . LYS A 1 86 ? 5.557 5.950 11.977 1.00 89.81 86 LYS A O 1
ATOM 717 N N . TRP A 1 87 ? 3.818 4.620 12.516 1.00 89.62 87 TRP A N 1
ATOM 718 C CA . TRP A 1 87 ? 3.327 4.428 11.152 1.00 89.62 87 TRP A CA 1
ATOM 719 C C . TRP A 1 87 ? 2.905 5.745 10.514 1.00 89.62 87 TRP A C 1
ATOM 721 O O . TRP A 1 87 ? 3.357 6.054 9.418 1.00 89.62 87 TRP A O 1
ATOM 731 N N . ARG A 1 88 ? 2.132 6.568 11.228 1.00 89.81 88 ARG A N 1
ATOM 732 C CA . ARG A 1 88 ? 1.757 7.909 10.756 1.00 89.81 88 ARG A CA 1
ATOM 733 C C . ARG A 1 88 ? 2.971 8.775 10.416 1.00 89.81 88 ARG A C 1
ATOM 735 O O . ARG A 1 88 ? 3.033 9.346 9.335 1.00 89.81 88 ARG A O 1
ATOM 742 N N . LYS A 1 89 ? 3.971 8.823 11.306 1.00 89.38 89 LYS A N 1
ATOM 743 C CA . LYS A 1 89 ? 5.221 9.567 11.066 1.00 89.38 89 LYS A CA 1
ATOM 744 C C . LYS A 1 89 ? 5.957 9.072 9.821 1.00 89.38 89 LYS A C 1
ATOM 746 O O . LYS A 1 89 ? 6.398 9.892 9.026 1.00 89.38 89 LYS A O 1
ATOM 751 N N . TYR A 1 90 ? 6.065 7.755 9.648 1.00 90.50 90 TYR A N 1
ATOM 752 C CA . TYR A 1 90 ? 6.681 7.161 8.462 1.00 90.50 90 TYR A CA 1
ATOM 753 C C . TYR A 1 90 ? 5.925 7.531 7.181 1.00 90.50 90 TYR A C 1
ATOM 755 O O . TYR A 1 90 ? 6.525 8.046 6.243 1.00 90.50 90 TYR A O 1
ATOM 763 N N . LEU A 1 91 ? 4.604 7.351 7.163 1.00 90.19 91 LEU A N 1
ATOM 764 C CA . LEU A 1 91 ? 3.767 7.658 6.003 1.00 90.19 91 LEU A CA 1
ATOM 765 C C . LEU A 1 91 ? 3.831 9.140 5.618 1.00 90.19 91 LEU A C 1
ATOM 767 O O . LEU A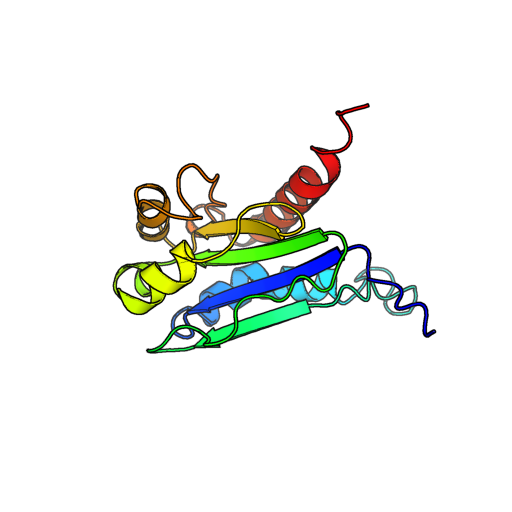 1 91 ? 3.950 9.465 4.440 1.00 90.19 91 LEU A O 1
ATOM 771 N N . ASN A 1 92 ? 3.835 10.034 6.607 1.00 88.44 92 ASN A N 1
ATOM 772 C CA . ASN A 1 92 ? 3.953 11.473 6.377 1.00 88.44 92 ASN A CA 1
ATOM 773 C C . ASN A 1 92 ? 5.361 11.907 5.940 1.00 88.44 92 ASN A C 1
ATOM 775 O O . ASN A 1 92 ? 5.499 13.007 5.411 1.00 88.44 92 ASN A O 1
ATOM 779 N N . SER A 1 93 ? 6.383 11.065 6.131 1.00 88.38 93 SER A N 1
ATOM 780 C CA . SER A 1 93 ? 7.759 11.327 5.684 1.00 88.38 93 SER A CA 1
ATOM 781 C C . SER A 1 93 ? 8.032 10.944 4.224 1.00 88.38 93 SER A C 1
ATOM 783 O O . SER A 1 93 ? 9.103 11.254 3.705 1.00 88.38 93 SER A O 1
ATOM 785 N N . LEU A 1 94 ? 7.087 10.273 3.555 1.00 88.38 94 LEU A N 1
ATOM 786 C CA . LEU A 1 94 ? 7.227 9.879 2.153 1.00 88.38 94 LEU A CA 1
ATOM 787 C C . LEU A 1 94 ? 7.241 11.107 1.229 1.00 88.38 94 LEU A C 1
ATOM 789 O O . LEU A 1 94 ? 6.575 12.105 1.491 1.00 88.38 94 LEU A O 1
ATOM 793 N N . SER A 1 95 ? 7.972 11.041 0.115 1.00 84.12 95 SER A N 1
ATOM 794 C CA . SER A 1 95 ? 7.964 12.114 -0.882 1.00 84.12 95 SER A CA 1
ATOM 795 C C . SER A 1 95 ? 6.864 11.896 -1.921 1.00 84.12 95 SER A C 1
ATOM 797 O O . SER A 1 95 ? 6.803 10.855 -2.574 1.00 84.12 95 SER A O 1
ATOM 799 N N . ASN A 1 96 ? 6.003 12.903 -2.088 1.00 81.94 96 ASN A N 1
ATOM 800 C CA . ASN A 1 96 ? 5.007 12.965 -3.158 1.00 81.94 96 ASN A CA 1
ATOM 801 C C . ASN A 1 96 ? 5.425 14.001 -4.211 1.00 81.94 96 ASN A C 1
ATOM 803 O O . ASN A 1 96 ? 4.796 15.045 -4.381 1.00 81.94 96 ASN A O 1
ATOM 807 N N . SER A 1 97 ? 6.559 13.745 -4.848 1.00 83.31 97 SER A N 1
ATOM 808 C CA . SER A 1 97 ? 7.156 14.601 -5.868 1.00 83.31 97 SER A CA 1
ATOM 809 C C . SER A 1 97 ? 7.959 13.738 -6.825 1.00 83.31 97 SER A C 1
ATOM 811 O O . SER A 1 97 ? 8.503 12.713 -6.408 1.00 83.31 97 SER A O 1
ATOM 813 N N . GLU A 1 98 ? 8.097 14.171 -8.079 1.00 80.31 98 GLU A N 1
ATOM 814 C CA . GLU A 1 98 ? 8.844 13.410 -9.083 1.00 80.31 98 GLU A CA 1
ATOM 815 C C . GLU A 1 98 ? 10.240 13.005 -8.570 1.00 80.31 98 GLU A C 1
ATOM 817 O O . GLU A 1 98 ? 10.932 13.827 -7.960 1.00 80.31 98 GLU A O 1
ATOM 822 N N . PRO A 1 99 ? 10.662 11.742 -8.775 1.00 84.69 99 PRO A N 1
ATOM 823 C CA . PRO A 1 99 ? 10.028 10.700 -9.594 1.00 84.69 99 PRO A CA 1
ATOM 824 C C . PRO A 1 99 ? 9.019 9.805 -8.840 1.00 84.69 99 PRO A C 1
ATOM 826 O O . PRO A 1 99 ? 8.654 8.751 -9.359 1.00 84.69 99 PRO A O 1
ATOM 829 N N . ASN A 1 100 ? 8.605 10.163 -7.621 1.00 87.50 100 ASN A N 1
ATOM 830 C CA . ASN A 1 100 ? 7.734 9.360 -6.760 1.00 87.50 100 ASN A CA 1
ATOM 831 C C . ASN A 1 100 ? 6.291 9.886 -6.766 1.00 87.50 100 ASN A C 1
ATOM 833 O O . ASN A 1 100 ? 6.048 11.068 -6.537 1.00 87.50 100 ASN A O 1
ATOM 837 N N . TYR A 1 101 ? 5.328 8.987 -6.961 1.00 88.94 101 TYR A N 1
ATOM 838 C CA . TYR A 1 101 ? 3.901 9.303 -6.954 1.00 88.94 101 TYR A CA 1
ATOM 839 C C . TYR A 1 101 ? 3.189 8.419 -5.940 1.00 88.94 101 TYR A C 1
ATOM 841 O O . TYR A 1 101 ? 3.249 7.190 -6.031 1.00 88.94 101 TYR A O 1
ATOM 849 N N . LEU A 1 102 ? 2.516 9.042 -4.975 1.00 90.75 102 LEU A N 1
ATOM 850 C CA . LEU A 1 102 ? 1.788 8.321 -3.939 1.00 90.75 102 LEU A CA 1
ATOM 851 C C . LEU A 1 102 ? 0.362 8.010 -4.399 1.00 90.75 102 LEU A C 1
ATOM 853 O O . LEU A 1 102 ? -0.375 8.893 -4.832 1.00 90.75 102 LEU A O 1
ATOM 857 N N . VAL A 1 103 ? -0.040 6.752 -4.246 1.00 90.94 103 VAL A N 1
ATOM 858 C CA . VAL A 1 103 ? -1.401 6.276 -4.509 1.00 90.94 103 VAL A CA 1
ATOM 859 C C . VAL A 1 103 ? -1.954 5.677 -3.213 1.00 90.94 103 VAL A C 1
ATOM 861 O O . VAL A 1 103 ? -1.710 4.501 -2.921 1.00 90.94 103 VAL A O 1
ATOM 864 N N . PRO A 1 104 ? -2.667 6.470 -2.392 1.00 91.81 104 PRO A N 1
ATOM 865 C CA . PRO A 1 104 ? -3.261 5.968 -1.164 1.00 91.81 104 PRO A CA 1
ATOM 866 C C . PRO A 1 104 ? -4.499 5.111 -1.459 1.00 91.81 104 PRO A C 1
ATOM 868 O O . PRO A 1 104 ? -5.419 5.512 -2.172 1.00 91.81 104 PRO A O 1
ATOM 871 N N . ILE A 1 105 ? -4.535 3.922 -0.868 1.00 91.06 105 ILE A N 1
ATOM 872 C CA . ILE A 1 105 ? -5.612 2.937 -0.962 1.00 91.06 105 ILE A CA 1
ATOM 873 C C . ILE A 1 105 ? -6.212 2.769 0.432 1.00 91.06 105 ILE A C 1
ATOM 875 O O . ILE A 1 105 ? -5.574 2.245 1.340 1.00 91.06 105 ILE A O 1
ATOM 879 N N . ALA A 1 106 ? -7.456 3.196 0.611 1.00 92.12 106 ALA A N 1
ATOM 880 C CA . ALA A 1 106 ? -8.209 3.002 1.839 1.00 92.12 106 ALA A CA 1
ATOM 881 C C . ALA A 1 106 ? -8.798 1.583 1.891 1.00 92.12 106 ALA A C 1
ATOM 883 O O . ALA A 1 106 ? -9.712 1.253 1.130 1.00 92.12 106 ALA A O 1
ATOM 884 N N . LEU A 1 107 ? -8.288 0.759 2.808 1.00 89.81 107 LEU A N 1
ATOM 885 C CA . LEU A 1 107 ? -8.790 -0.587 3.102 1.00 89.81 107 LEU A CA 1
ATOM 886 C C . LEU A 1 107 ? -10.018 -0.576 4.024 1.00 89.81 107 LEU A C 1
ATOM 888 O O . LEU A 1 107 ? -10.783 -1.537 4.041 1.00 89.81 107 LEU A O 1
ATOM 892 N N . ASP A 1 108 ? -10.225 0.517 4.760 1.00 90.19 108 ASP A N 1
ATOM 893 C CA . ASP A 1 108 ? -11.409 0.775 5.576 1.00 90.19 108 ASP A CA 1
ATOM 894 C C . ASP A 1 108 ? -11.779 2.269 5.572 1.00 90.19 108 ASP A C 1
ATOM 896 O O . ASP A 1 108 ? -11.045 3.11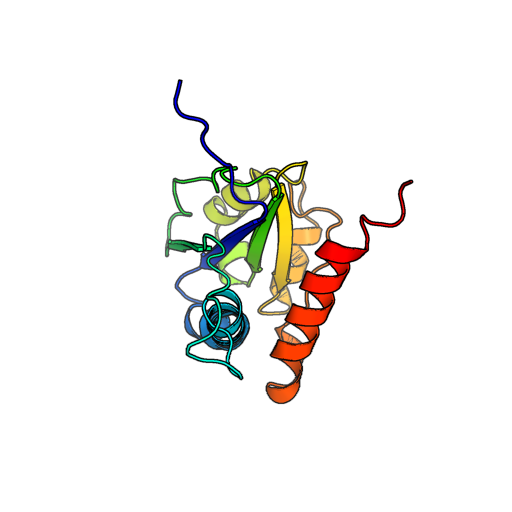6 5.057 1.00 90.19 108 ASP A O 1
ATOM 900 N N . SER A 1 109 ? -12.921 2.613 6.168 1.00 89.94 109 SER A N 1
ATOM 901 C CA . SER A 1 109 ? -13.383 4.004 6.252 1.00 89.94 109 SER A CA 1
ATOM 902 C C . SER A 1 109 ? -12.546 4.884 7.190 1.00 89.94 109 SER A C 1
ATOM 904 O O . SER A 1 109 ? -12.594 6.110 7.087 1.00 89.94 109 SER A O 1
ATOM 906 N N . TYR A 1 110 ? -11.755 4.294 8.095 1.00 90.00 110 TYR A N 1
ATOM 907 C CA . TYR A 1 110 ? -10.873 5.040 8.998 1.00 90.00 110 TYR A CA 1
ATOM 908 C C . TYR A 1 110 ? -9.628 5.542 8.278 1.00 90.00 110 TYR A C 1
ATOM 910 O O . TYR A 1 110 ? -9.105 6.591 8.651 1.00 90.00 110 TYR A O 1
ATOM 918 N N . ALA A 1 111 ? -9.194 4.844 7.231 1.00 89.19 111 ALA A N 1
ATOM 919 C CA . ALA A 1 111 ? -8.053 5.209 6.408 1.00 89.19 111 ALA A CA 1
ATOM 920 C C . ALA A 1 111 ? -8.144 6.634 5.840 1.00 89.19 111 ALA A C 1
ATOM 922 O O . ALA A 1 111 ? -7.128 7.311 5.725 1.00 89.19 111 ALA A O 1
ATOM 923 N N . LEU A 1 112 ? -9.354 7.123 5.547 1.00 88.62 112 LEU A N 1
ATOM 924 C CA . LEU A 1 112 ? -9.565 8.485 5.045 1.00 88.62 112 LEU A CA 1
ATOM 925 C C . LEU A 1 112 ? -9.114 9.566 6.034 1.00 88.62 112 LEU A C 1
ATOM 927 O O . LEU A 1 112 ? -8.812 10.678 5.624 1.00 88.62 112 LEU A O 1
ATOM 931 N N . LYS A 1 113 ? -9.010 9.257 7.331 1.00 89.00 113 LYS A N 1
ATOM 932 C CA . LYS A 1 113 ? -8.533 10.224 8.329 1.00 89.00 113 LYS A CA 1
ATOM 933 C C . LYS A 1 113 ? -7.067 10.613 8.127 1.00 89.00 113 LYS A C 1
ATOM 935 O O . LYS A 1 113 ? -6.693 11.697 8.557 1.00 89.00 113 LYS A O 1
ATOM 940 N N . HIS A 1 114 ? -6.278 9.793 7.424 1.00 86.25 114 HIS A N 1
ATOM 941 C CA . HIS A 1 114 ? -4.906 10.143 7.038 1.00 86.25 114 HIS A CA 1
ATOM 942 C C . HIS A 1 114 ? -4.848 11.359 6.104 1.00 86.25 114 HIS A C 1
ATOM 944 O O . HIS A 1 114 ? -3.851 12.070 6.115 1.00 86.25 114 HIS A O 1
ATOM 950 N N . SER A 1 115 ? -5.907 11.645 5.333 1.00 84.62 115 SER A N 1
ATOM 951 C CA . SER A 1 115 ? -5.932 12.815 4.442 1.00 84.62 115 SER A CA 1
ATOM 952 C C . SER A 1 115 ? -6.073 14.141 5.190 1.00 84.62 115 SER A C 1
ATOM 954 O O . SER A 1 115 ? -5.849 15.189 4.599 1.00 84.62 115 SER A O 1
ATOM 956 N N . GLY A 1 116 ? -6.512 14.106 6.452 1.00 80.38 116 GLY A N 1
ATOM 957 C CA . GLY A 1 116 ? -6.654 15.288 7.302 1.00 80.38 116 GLY A CA 1
ATOM 958 C C . GLY A 1 116 ? -5.408 15.596 8.132 1.00 80.38 116 GLY A C 1
ATOM 959 O O . GLY A 1 116 ? -5.433 16.531 8.927 1.00 80.38 116 GLY A O 1
ATOM 960 N N . GLU A 1 117 ? -4.345 14.800 8.000 1.00 80.56 117 GLU A N 1
ATOM 961 C CA . GLU A 1 117 ? -3.086 15.020 8.706 1.00 80.56 117 GLU A CA 1
ATOM 962 C C . GLU A 1 117 ? -2.133 15.890 7.887 1.00 80.56 117 GLU A C 1
ATOM 964 O O . GLU A 1 117 ? -2.087 15.807 6.662 1.00 80.56 117 GLU A O 1
ATOM 969 N N . GLU A 1 118 ? -1.324 16.702 8.566 1.00 77.56 118 GLU A N 1
ATOM 970 C CA . GLU A 1 118 ? -0.230 17.424 7.921 1.00 77.56 118 GLU A CA 1
ATOM 971 C C . GLU A 1 118 ? 0.860 16.423 7.498 1.00 77.56 118 GLU A C 1
ATOM 973 O O . GLU A 1 118 ? 1.508 15.794 8.339 1.00 77.56 118 GLU A O 1
ATOM 978 N N . GLY A 1 119 ? 1.047 16.238 6.187 1.00 81.69 119 GLY A N 1
ATOM 979 C CA . GLY A 1 119 ? 2.039 15.307 5.653 1.00 81.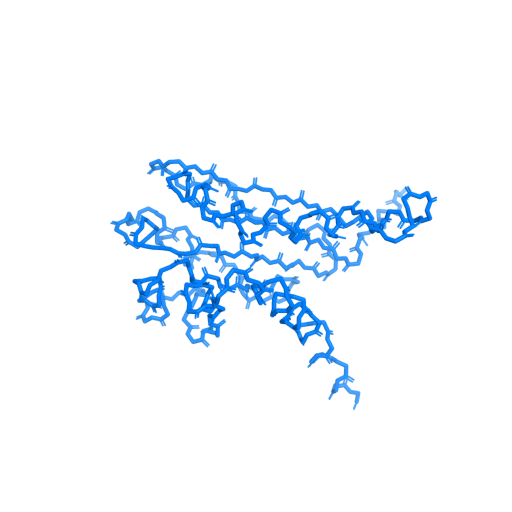69 119 GLY A CA 1
ATOM 980 C C . GLY A 1 119 ? 1.854 14.973 4.176 1.00 81.69 119 GLY A C 1
ATOM 981 O O . GLY A 1 119 ? 1.037 15.570 3.477 1.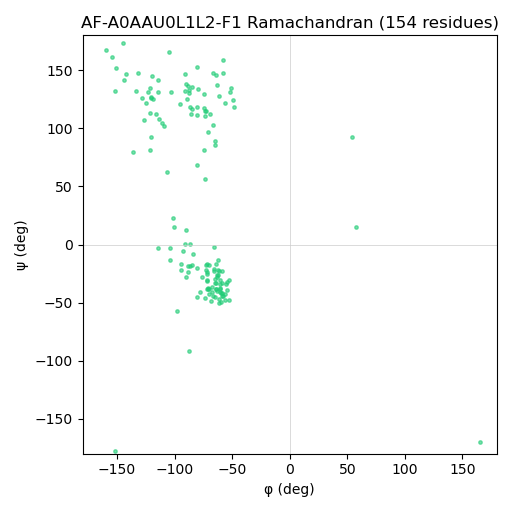00 81.69 119 GLY A O 1
ATOM 982 N N . ALA A 1 120 ? 2.613 13.979 3.713 1.00 83.81 120 ALA A N 1
ATOM 983 C CA . ALA A 1 120 ? 2.641 13.524 2.321 1.00 83.81 120 ALA A CA 1
ATOM 984 C C . ALA A 1 120 ? 1.289 13.038 1.769 1.00 83.81 120 ALA A C 1
ATOM 986 O O . ALA A 1 120 ? 1.087 13.023 0.558 1.00 83.81 120 ALA A O 1
ATOM 987 N N . LEU A 1 121 ? 0.378 12.627 2.656 1.00 85.12 121 LEU A N 1
ATOM 988 C CA . LEU A 1 121 ? -0.951 12.121 2.308 1.00 85.12 121 LEU A CA 1
ATOM 989 C C . LEU A 1 121 ? -2.037 13.204 2.305 1.00 85.12 121 LEU A C 1
ATOM 991 O O . LEU A 1 121 ? -3.181 12.923 1.931 1.00 85.12 121 LEU A O 1
ATOM 995 N N . ASN A 1 122 ? -1.696 14.426 2.717 1.00 85.12 122 ASN A N 1
ATOM 996 C CA . ASN A 1 122 ? -2.633 15.536 2.757 1.00 85.12 122 ASN A CA 1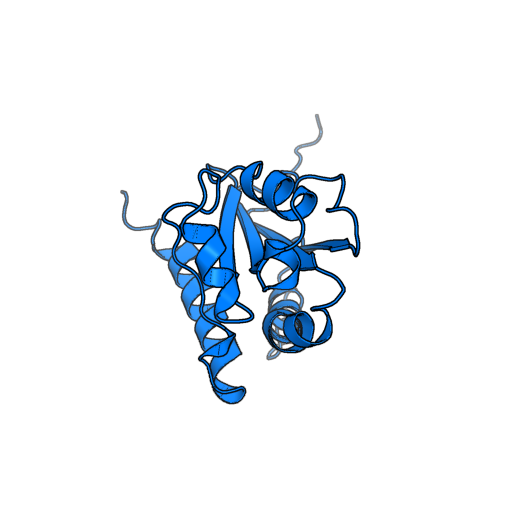
ATOM 997 C C . ASN A 1 122 ? -3.124 15.876 1.345 1.00 85.12 122 ASN A C 1
AT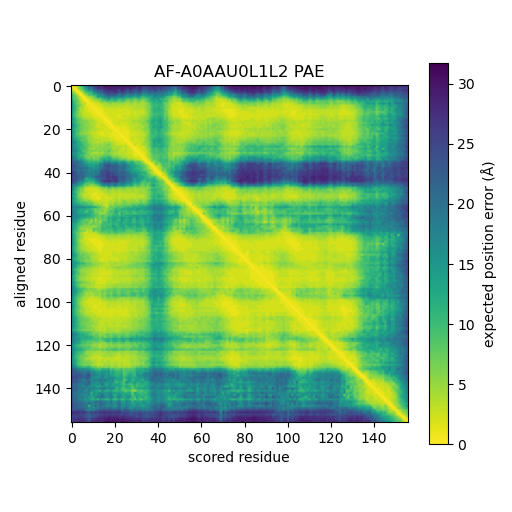OM 999 O O . ASN A 1 122 ? -2.339 15.923 0.398 1.00 85.12 122 ASN A O 1
ATOM 1003 N N . SER A 1 123 ? -4.424 16.137 1.208 1.00 81.12 123 SER A N 1
ATOM 1004 C CA . SER A 1 123 ? -5.067 16.505 -0.063 1.00 81.12 123 SER A CA 1
ATOM 1005 C C . SER A 1 123 ? -4.909 15.490 -1.209 1.00 81.12 123 SER A C 1
ATOM 1007 O O . SER A 1 123 ? -5.193 15.821 -2.360 1.00 81.12 123 SER A O 1
ATOM 1009 N N . LEU A 1 124 ? -4.489 14.250 -0.929 1.00 86.25 124 LEU A N 1
ATOM 1010 C CA . LEU A 1 124 ? -4.464 13.188 -1.934 1.00 86.25 124 LEU A CA 1
ATOM 1011 C C . LEU A 1 124 ? -5.839 12.551 -2.129 1.00 86.25 124 LEU A C 1
ATOM 1013 O O . LEU A 1 124 ? -6.669 12.494 -1.222 1.00 86.25 124 LEU A O 1
ATOM 1017 N N . HIS A 1 125 ? -6.059 12.016 -3.330 1.00 87.81 125 HIS A N 1
ATOM 1018 C CA . HIS A 1 125 ? -7.257 11.254 -3.660 1.00 87.81 125 HIS A CA 1
ATOM 1019 C C . HIS A 1 125 ? -7.061 9.786 -3.278 1.00 87.81 125 HIS A C 1
ATOM 1021 O O . HIS A 1 125 ? -6.188 9.107 -3.810 1.00 87.81 125 HIS A O 1
ATOM 1027 N N . PHE A 1 126 ? -7.894 9.294 -2.362 1.00 89.75 126 PHE A N 1
ATOM 1028 C CA . PHE A 1 126 ? -7.804 7.926 -1.858 1.00 89.75 126 PHE A CA 1
ATOM 1029 C C . PHE A 1 126 ? -8.676 6.993 -2.693 1.00 89.75 126 PHE A C 1
ATOM 1031 O O . PHE A 1 126 ? -9.865 7.253 -2.906 1.00 89.75 126 PHE A O 1
ATOM 1038 N N . ILE A 1 127 ? -8.111 5.857 -3.098 1.00 88.31 127 ILE A N 1
ATOM 1039 C CA . ILE A 1 127 ? -8.877 4.750 -3.666 1.00 88.31 127 ILE A CA 1
ATOM 1040 C C . ILE A 1 127 ? -9.631 4.075 -2.519 1.00 88.31 127 ILE A C 1
ATOM 1042 O O . ILE A 1 127 ? -9.025 3.439 -1.660 1.00 88.31 127 ILE A O 1
ATOM 1046 N N . ARG A 1 128 ? -10.959 4.205 -2.490 1.00 88.31 128 ARG A N 1
ATOM 1047 C CA . ARG A 1 128 ? -11.825 3.655 -1.432 1.00 88.31 128 ARG A CA 1
ATOM 1048 C C . ARG A 1 128 ? -12.105 2.172 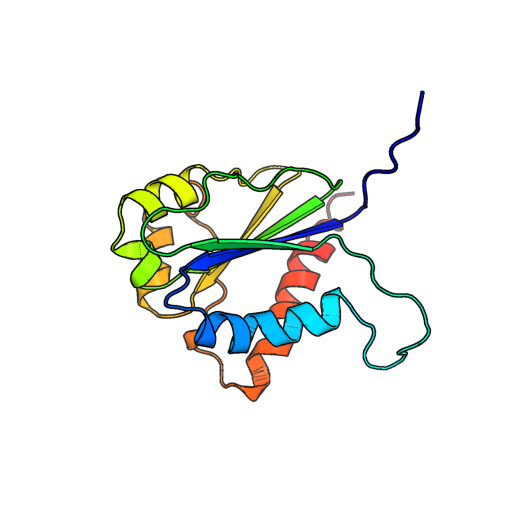-1.651 1.00 88.31 128 ARG A C 1
ATOM 1050 O O . ARG A 1 128 ? -13.219 1.770 -1.969 1.00 88.31 128 ARG A O 1
ATOM 1057 N N . ALA A 1 129 ? -11.078 1.342 -1.498 1.00 84.81 129 ALA A N 1
ATOM 1058 C CA . ALA A 1 129 ? -11.160 -0.086 -1.791 1.00 84.81 129 ALA A CA 1
ATOM 1059 C C . ALA A 1 129 ? -12.196 -0.843 -0.937 1.00 84.81 129 ALA A C 1
ATOM 1061 O O . ALA A 1 129 ? -12.683 -1.897 -1.355 1.00 84.81 129 ALA A O 1
ATOM 1062 N N . TYR A 1 130 ? -12.558 -0.299 0.228 1.00 83.44 130 TYR A N 1
ATOM 1063 C CA . TYR A 1 130 ? -13.611 -0.831 1.096 1.00 83.44 130 TYR A CA 1
ATOM 1064 C C . TYR A 1 130 ? -15.040 -0.610 0.572 1.00 83.44 130 TYR A C 1
ATOM 1066 O O . TYR A 1 130 ? -15.938 -1.338 0.982 1.00 83.44 130 TYR A O 1
ATOM 1074 N N . GLU A 1 131 ? -15.267 0.364 -0.318 1.00 83.50 131 GLU A N 1
ATOM 1075 C CA . GLU A 1 131 ? -16.601 0.658 -0.875 1.00 83.50 131 GLU A CA 1
ATOM 1076 C C . GLU A 1 131 ? -16.935 -0.229 -2.079 1.00 83.50 131 GLU A C 1
ATOM 1078 O O . GLU A 1 131 ? -18.097 -0.356 -2.458 1.00 83.50 131 GLU A O 1
ATOM 1083 N N . PHE A 1 132 ? -15.928 -0.859 -2.688 1.00 73.44 132 PHE A N 1
ATOM 1084 C CA . PHE A 1 132 ? -16.121 -1.646 -3.896 1.00 73.44 132 PHE A CA 1
ATOM 1085 C C . PHE A 1 132 ? -16.470 -3.100 -3.594 1.00 73.44 132 PHE A C 1
ATOM 1087 O O . PHE A 1 132 ? -15.825 -3.776 -2.788 1.00 73.44 132 PHE A O 1
ATOM 1094 N N . ASP A 1 133 ? -17.448 -3.610 -4.338 1.00 66.62 133 ASP A N 1
ATOM 1095 C CA . ASP A 1 133 ? -17.771 -5.029 -4.361 1.00 66.62 133 ASP A CA 1
ATOM 1096 C C . ASP A 1 133 ? -16.586 -5.837 -4.928 1.00 66.62 133 ASP A C 1
ATOM 1098 O O . ASP A 1 133 ? -15.871 -5.370 -5.825 1.00 66.62 133 ASP A O 1
ATOM 1102 N N . LYS A 1 134 ? -16.359 -7.060 -4.425 1.00 64.06 134 LYS A N 1
ATOM 1103 C CA . LYS A 1 134 ? -15.149 -7.862 -4.715 1.00 64.06 134 LYS A CA 1
ATOM 1104 C C . LYS A 1 134 ? -14.884 -8.028 -6.218 1.00 64.06 134 LYS A C 1
ATOM 1106 O O . LYS A 1 134 ? -13.729 -8.090 -6.625 1.00 64.06 134 LYS A O 1
ATOM 1111 N N . LYS A 1 135 ? -15.936 -8.048 -7.044 1.00 60.16 135 LYS A N 1
ATOM 1112 C CA . LYS A 1 135 ? -15.852 -8.211 -8.507 1.00 60.16 135 LYS A CA 1
ATOM 1113 C C . LYS A 1 135 ? -15.295 -6.994 -9.257 1.00 60.16 135 LYS A C 1
ATOM 1115 O O . LYS A 1 135 ? -14.791 -7.165 -10.359 1.00 60.16 135 LYS A O 1
ATOM 1120 N N . LEU A 1 136 ? -15.379 -5.786 -8.693 1.00 60.53 136 LEU A N 1
ATOM 1121 C CA . LEU A 1 136 ? -15.028 -4.539 -9.392 1.00 60.53 136 LEU A CA 1
ATOM 1122 C C . LEU A 1 136 ? -13.679 -3.952 -8.959 1.00 60.53 136 LEU A C 1
ATOM 1124 O O . LEU A 1 136 ? -13.137 -3.090 -9.649 1.00 60.53 136 LEU A O 1
ATOM 1128 N N . LYS A 1 137 ? -13.107 -4.437 -7.850 1.00 64.38 137 LYS A N 1
ATOM 1129 C CA . LYS A 1 137 ? -11.879 -3.892 -7.241 1.00 64.38 137 LYS A CA 1
ATOM 1130 C C . LYS A 1 137 ? -10.692 -3.813 -8.208 1.00 64.38 137 LYS A C 1
ATOM 1132 O O . LYS A 1 137 ? -9.964 -2.826 -8.204 1.00 64.38 137 LYS A O 1
ATOM 1137 N N . ILE A 1 138 ? -10.527 -4.824 -9.060 1.00 63.56 138 ILE A N 1
ATOM 1138 C CA . ILE A 1 138 ? -9.403 -4.925 -10.004 1.00 63.56 138 ILE A CA 1
ATOM 1139 C C . ILE A 1 138 ? -9.502 -3.853 -11.094 1.00 63.56 138 ILE A C 1
ATOM 1141 O O . ILE A 1 138 ? -8.532 -3.142 -11.347 1.00 63.56 138 ILE A O 1
ATOM 1145 N N . SER A 1 139 ? -10.678 -3.708 -11.713 1.00 60.12 139 SER A N 1
ATOM 1146 C CA . SER A 1 139 ? -10.891 -2.780 -12.829 1.00 60.12 139 SER A CA 1
ATOM 1147 C C . SER A 1 139 ? -10.611 -1.331 -12.428 1.00 60.12 139 SER A C 1
ATOM 1149 O O . SER A 1 139 ? -10.010 -0.586 -13.196 1.00 60.12 139 SER A O 1
ATOM 1151 N N . TYR A 1 140 ? -10.962 -0.939 -11.199 1.00 63.81 140 TYR A N 1
ATOM 1152 C CA . TYR A 1 140 ? -10.681 0.408 -10.695 1.00 63.81 140 TYR A CA 1
ATOM 1153 C C . TYR A 1 140 ? -9.202 0.662 -10.430 1.00 63.81 140 TYR A C 1
ATOM 1155 O O . TYR A 1 140 ? -8.721 1.757 -10.719 1.00 63.81 140 TYR A O 1
ATOM 1163 N N . LEU A 1 141 ? -8.473 -0.330 -9.914 1.00 62.59 141 LEU A N 1
ATOM 1164 C CA . LEU A 1 141 ? -7.039 -0.180 -9.686 1.00 62.59 141 LEU A CA 1
ATOM 1165 C C . LEU A 1 141 ? -6.296 0.010 -11.015 1.00 62.59 141 LEU A C 1
ATOM 1167 O O . LEU A 1 141 ? -5.423 0.868 -11.115 1.00 62.59 141 LEU A O 1
ATOM 1171 N N . PHE A 1 142 ? -6.720 -0.706 -12.060 1.00 65.94 142 PHE A N 1
ATOM 1172 C CA . PHE A 1 142 ? -6.233 -0.492 -13.421 1.00 65.94 142 PHE A CA 1
ATOM 1173 C C . PHE A 1 142 ? -6.614 0.867 -13.995 1.00 65.94 142 PHE A C 1
ATOM 1175 O O . PHE A 1 142 ? -5.750 1.532 -14.557 1.00 65.94 142 PHE A O 1
ATOM 1182 N N . CYS A 1 143 ? -7.865 1.310 -13.844 1.00 61.09 143 CYS A N 1
ATOM 1183 C CA . CYS A 1 143 ? -8.266 2.643 -14.291 1.00 61.09 143 CYS A CA 1
ATOM 1184 C C . CYS A 1 143 ? -7.456 3.733 -13.589 1.00 61.09 143 CYS A C 1
ATOM 1186 O O . CYS A 1 143 ? -7.024 4.672 -14.245 1.00 61.09 143 CYS A O 1
ATOM 1188 N N . HIS A 1 144 ? -7.206 3.612 -12.283 1.00 60.72 144 HIS A N 1
ATOM 1189 C CA . HIS A 1 144 ? -6.418 4.605 -11.559 1.00 60.72 144 HIS A CA 1
ATOM 1190 C C . HIS A 1 144 ? -4.944 4.560 -11.962 1.00 60.72 144 HIS A C 1
ATOM 1192 O O . HIS A 1 144 ? -4.368 5.604 -12.228 1.00 60.72 144 HIS A O 1
ATOM 1198 N N . PHE A 1 145 ? -4.359 3.369 -12.113 1.00 63.12 145 PHE A N 1
ATOM 1199 C CA . PHE A 1 145 ? -3.008 3.211 -12.651 1.00 63.12 145 PHE A CA 1
ATOM 1200 C C . PHE A 1 145 ? -2.879 3.820 -14.054 1.00 63.12 145 PHE A C 1
ATOM 1202 O O . PHE A 1 145 ? -1.941 4.568 -14.318 1.00 63.12 145 PHE A O 1
ATOM 1209 N N . HIS A 1 146 ? -3.854 3.571 -14.932 1.00 59.56 146 HIS A N 1
ATOM 1210 C CA . HIS A 1 146 ? -3.900 4.147 -16.272 1.00 59.56 146 HIS A CA 1
ATOM 1211 C C . HIS A 1 146 ? -4.132 5.664 -16.237 1.00 59.56 146 HIS A C 1
ATOM 1213 O O . HIS A 1 146 ? -3.538 6.371 -17.038 1.00 59.56 146 HIS A O 1
ATOM 1219 N N . MET A 1 147 ? -4.938 6.205 -15.319 1.00 57.62 147 MET A N 1
ATOM 1220 C CA . MET A 1 147 ? -5.107 7.658 -15.174 1.00 57.62 147 MET A CA 1
ATOM 1221 C C . MET A 1 147 ? -3.861 8.333 -14.593 1.00 57.62 147 MET A C 1
ATOM 1223 O O . MET A 1 147 ? -3.485 9.396 -15.072 1.00 57.62 147 MET A O 1
ATOM 1227 N N . SER A 1 148 ? -3.174 7.714 -13.630 1.00 57.09 148 SER A N 1
ATOM 1228 C CA . SER A 1 148 ? -1.861 8.176 -13.158 1.00 57.09 148 SER A CA 1
ATOM 1229 C C . SER A 1 148 ? -0.803 8.107 -14.264 1.00 57.09 148 SER A C 1
ATOM 1231 O O . SER A 1 148 ? 0.138 8.893 -14.262 1.00 57.09 148 SER A O 1
ATOM 1233 N N . TYR A 1 149 ? -0.962 7.188 -15.221 1.00 54.06 149 TYR A N 1
ATOM 1234 C CA . TYR A 1 149 ? -0.087 7.056 -16.382 1.00 54.06 149 TYR A CA 1
ATOM 1235 C C . TYR A 1 149 ? -0.417 8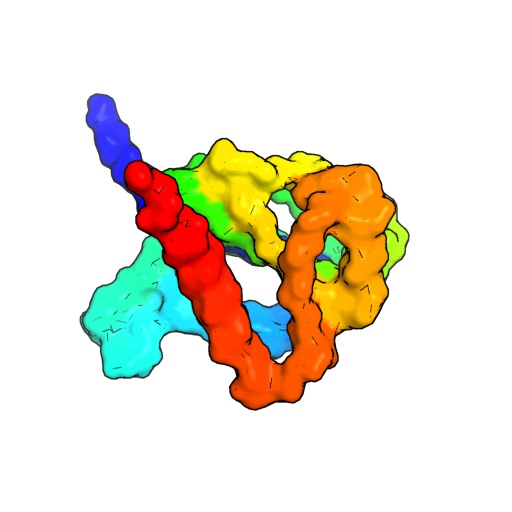.063 -17.505 1.00 54.06 149 TYR A C 1
ATOM 1237 O O . TYR A 1 149 ? 0.497 8.704 -18.014 1.00 54.06 149 TYR A O 1
ATOM 1245 N N . SER A 1 150 ? -1.698 8.241 -17.855 1.00 49.22 150 SER A N 1
ATOM 1246 C CA . SER A 1 150 ? -2.181 9.040 -19.001 1.00 49.22 150 SER A CA 1
ATOM 1247 C C . SER A 1 150 ? -2.559 10.482 -18.678 1.00 49.22 150 SER A C 1
ATOM 1249 O O . SER A 1 150 ? -2.546 11.323 -19.570 1.00 49.22 150 SER A O 1
ATOM 1251 N N . GLY A 1 151 ? -2.858 10.816 -17.420 1.00 44.38 151 GLY A N 1
ATOM 1252 C CA . GLY A 1 151 ? -3.100 12.198 -16.985 1.00 44.38 151 GLY A CA 1
ATOM 1253 C C . GLY A 1 151 ? -1.867 13.108 -17.079 1.00 44.38 151 GLY A C 1
ATOM 1254 O O . GLY A 1 151 ? -1.965 14.294 -16.786 1.00 44.38 151 GLY A O 1
ATOM 1255 N N . MET A 1 152 ? -0.713 12.569 -17.488 1.00 45.12 152 MET A N 1
ATOM 1256 C CA . MET A 1 152 ? 0.527 13.309 -17.736 1.00 45.12 152 MET A CA 1
ATOM 1257 C C . MET A 1 152 ? 0.841 13.531 -19.224 1.00 45.12 152 MET A C 1
ATOM 1259 O O . MET A 1 152 ? 1.806 14.229 -19.518 1.00 45.12 152 MET A O 1
ATOM 1263 N N . ASP A 1 153 ? 0.040 13.000 -20.155 1.00 35.28 153 ASP A N 1
ATOM 1264 C CA . ASP A 1 153 ? 0.253 13.195 -21.602 1.00 35.28 153 ASP A CA 1
ATOM 1265 C C . ASP A 1 153 ? -0.402 14.486 -22.144 1.00 35.28 153 ASP A C 1
ATOM 1267 O O . ASP A 1 153 ? -0.301 14.785 -23.331 1.00 35.28 153 ASP A O 1
ATOM 1271 N N . SER A 1 154 ? -1.058 15.283 -21.291 1.00 32.09 154 SER A N 1
ATOM 1272 C CA . SER A 1 154 ? -1.711 16.550 -21.664 1.00 32.09 154 SER A CA 1
ATOM 1273 C C . SER A 1 154 ? -0.915 17.812 -21.300 1.00 32.09 154 SER A C 1
ATOM 1275 O O . SER A 1 154 ? -1.496 18.889 -21.186 1.00 32.09 154 SER A O 1
ATOM 1277 N N . VAL A 1 155 ? 0.405 17.705 -21.135 1.00 35.03 155 VAL A N 1
ATOM 1278 C CA . VAL A 1 155 ? 1.306 18.870 -21.103 1.00 35.03 155 VAL A CA 1
ATOM 1279 C C . VAL A 1 155 ? 2.333 18.710 -22.222 1.00 35.03 155 VAL A C 1
ATOM 1281 O O . VAL A 1 155 ? 3.446 18.236 -22.007 1.00 35.03 155 VAL A O 1
ATOM 1284 N N . ILE A 1 156 ? 1.908 19.067 -23.434 1.00 35.88 156 ILE A N 1
ATOM 1285 C CA . ILE A 1 156 ? 2.784 19.454 -24.546 1.00 35.88 156 ILE A CA 1
ATOM 1286 C C . ILE A 1 156 ? 2.501 20.925 -24.823 1.00 35.88 156 ILE A C 1
ATOM 1288 O O . ILE A 1 156 ? 1.298 21.269 -24.893 1.00 35.88 156 ILE A O 1
#

Sequence (156 aa):
MSNYINPPLAAHFIWHQKDNDQFDDICGIFRKYLTRDIDRPFSRELNIPTFFYSSLDFPPNDIPISIAKRNIIFICLSRNTLICSKWRKYLNSLSNSEPNYLVPIALDSYALKHSGEEGALNSLHFIRAYEFDKKLKISYLFCHFHMSYSGMDSVI

Secondary structure (DSSP, 8-state):
-------SEEEEEEEEGGGHHHHHHHHHHHHHHHH--SS-TTS------EEEEEESSS--SPPPP--SSEEEEEEEE-HHHHH-HHHHHHHHTS--STTEEEEEEESSTTGGGGGGSSSTTTTPPPEETTTS-TTTHHHHHHHHHHHHHHTTTT--

Radius of gyration: 15.77 Å; Cα contacts (8 Å, |Δi|>4): 240; chains: 1; bounding box: 49×36×40 Å